Protein AF-A0A7J2LT70-F1 (afdb_monomer_lite)

Structure (mmCIF, N/CA/C/O backbone):
data_AF-A0A7J2LT70-F1
#
_entry.id   AF-A0A7J2LT70-F1
#
loop_
_atom_site.group_PDB
_atom_site.id
_atom_site.type_symbol
_atom_site.label_atom_id
_atom_site.label_alt_id
_atom_site.label_comp_id
_atom_site.label_asym_id
_atom_site.label_entity_id
_atom_site.label_seq_id
_atom_site.pdbx_PDB_ins_code
_atom_site.Cartn_x
_atom_site.Cartn_y
_atom_site.Cartn_z
_atom_site.occupancy
_atom_site.B_iso_or_equiv
_atom_site.auth_seq_id
_atom_site.auth_comp_id
_atom_site.auth_asym_id
_atom_site.auth_atom_id
_atom_site.pdbx_PDB_model_num
ATOM 1 N N . MET A 1 1 ? -30.913 14.444 40.141 1.00 38.41 1 MET A N 1
ATOM 2 C CA . MET A 1 1 ? -29.720 13.752 39.609 1.00 38.41 1 MET A CA 1
ATOM 3 C C . MET A 1 1 ? -29.984 13.434 38.137 1.00 38.41 1 MET A C 1
ATOM 5 O O . MET A 1 1 ? -30.656 12.459 37.848 1.00 38.41 1 MET A O 1
ATOM 9 N N . LEU A 1 2 ? -29.578 14.314 37.214 1.00 46.41 2 LEU A N 1
ATOM 10 C CA . LEU A 1 2 ? -29.688 14.097 35.763 1.00 46.41 2 LEU A CA 1
ATOM 11 C C . LEU A 1 2 ? -28.288 13.738 35.255 1.00 46.41 2 LEU A C 1
ATOM 13 O O . LEU A 1 2 ? -27.401 14.589 35.247 1.00 46.41 2 LEU A O 1
ATOM 17 N N . LEU A 1 3 ? -28.069 12.472 34.898 1.00 55.00 3 LEU A N 1
ATOM 18 C CA . LEU A 1 3 ? -26.827 12.018 34.272 1.00 55.00 3 LEU A CA 1
ATOM 19 C C . LEU A 1 3 ? -26.717 12.664 32.886 1.00 55.00 3 LEU A C 1
ATOM 21 O O . LEU A 1 3 ? -27.426 12.296 31.951 1.00 55.00 3 LEU A O 1
ATOM 25 N N . GLY A 1 4 ? -25.847 13.667 32.772 1.00 54.44 4 GLY A N 1
ATOM 26 C CA . GLY A 1 4 ? -25.537 14.335 31.516 1.00 54.44 4 GLY A CA 1
ATOM 27 C C . GLY A 1 4 ? -24.913 13.358 30.525 1.00 54.44 4 GLY A C 1
ATOM 28 O O . GLY A 1 4 ? -23.734 13.023 30.629 1.00 54.44 4 GLY A O 1
ATOM 29 N N . LEU A 1 5 ? -25.698 12.923 29.539 1.00 62.25 5 LEU A N 1
ATOM 30 C CA . LEU A 1 5 ? -25.203 12.233 28.352 1.00 62.25 5 LEU A CA 1
ATOM 31 C C . LEU A 1 5 ? -24.259 13.186 27.608 1.00 62.25 5 LEU A C 1
ATOM 33 O O . LEU A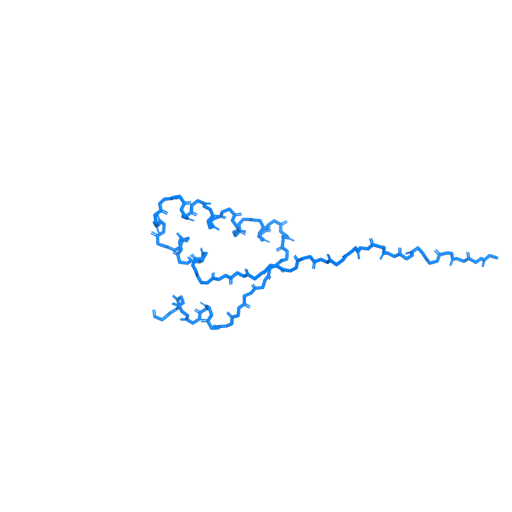 1 5 ? -24.686 14.082 26.876 1.00 62.25 5 LEU A O 1
ATOM 37 N N . LYS A 1 6 ? -22.953 13.018 27.828 1.00 62.47 6 LYS A N 1
ATOM 38 C CA . LYS A 1 6 ? -21.890 13.735 27.121 1.00 62.47 6 LYS A CA 1
ATOM 39 C C . LYS A 1 6 ? -21.973 13.347 25.641 1.00 62.47 6 LYS A C 1
ATOM 41 O O . LYS A 1 6 ? -21.414 12.334 25.231 1.00 62.47 6 LYS A O 1
ATOM 46 N N . ARG A 1 7 ? -22.716 14.124 24.841 1.00 59.94 7 ARG A N 1
ATOM 47 C CA . ARG A 1 7 ? -22.790 13.974 23.378 1.00 59.94 7 ARG A CA 1
ATOM 48 C C . ARG A 1 7 ? -21.364 13.904 22.824 1.00 59.94 7 ARG A C 1
ATOM 50 O O . ARG A 1 7 ? -20.622 14.884 22.891 1.00 59.94 7 ARG A O 1
ATOM 57 N N . ASN A 1 8 ? -20.986 12.739 22.305 1.00 59.59 8 ASN A N 1
ATOM 58 C CA . ASN A 1 8 ? -19.701 12.506 21.661 1.00 59.59 8 ASN A CA 1
ATOM 59 C C . ASN A 1 8 ? -19.653 13.316 20.356 1.00 59.59 8 ASN A C 1
ATOM 61 O O . ASN A 1 8 ? -20.217 12.907 19.346 1.00 59.59 8 ASN A O 1
ATOM 65 N N . ARG A 1 9 ? -19.034 14.502 20.385 1.00 64.00 9 ARG A N 1
ATOM 66 C CA . ARG A 1 9 ? -18.852 15.367 19.208 1.00 64.00 9 ARG A CA 1
ATOM 67 C C . ARG A 1 9 ? -17.641 14.920 18.381 1.00 64.00 9 ARG A C 1
ATOM 69 O O . ARG A 1 9 ? -16.689 15.681 18.232 1.00 64.00 9 ARG A O 1
ATOM 76 N N . ARG A 1 10 ? -17.634 13.694 17.854 1.00 67.06 10 ARG A N 1
ATOM 77 C CA . ARG A 1 10 ? -16.701 13.369 16.762 1.00 67.06 10 ARG A CA 1
ATOM 78 C C . ARG A 1 10 ? -17.331 13.897 15.477 1.00 67.06 10 ARG A C 1
ATOM 80 O O . ARG A 1 10 ? -18.412 13.452 15.107 1.00 67.06 10 ARG A O 1
ATOM 87 N N . GLY A 1 11 ? -16.706 14.911 14.875 1.00 70.50 11 GLY A N 1
ATOM 88 C CA . GLY A 1 11 ? -17.099 15.418 13.559 1.00 70.50 11 GLY A CA 1
ATOM 89 C C . GLY A 1 11 ? -17.057 14.312 12.495 1.00 70.50 11 GLY A C 1
ATOM 90 O O . GLY A 1 11 ? -16.576 13.211 12.783 1.00 70.50 11 GLY A O 1
ATOM 91 N N . PRO A 1 12 ? -17.562 14.573 11.279 1.00 72.31 12 PRO A N 1
ATOM 92 C CA . PRO A 1 12 ? -17.537 13.583 10.209 1.00 72.31 12 PRO A CA 1
ATOM 93 C C . PRO A 1 12 ? -16.101 13.093 9.984 1.00 72.31 12 PRO A C 1
ATOM 95 O O . PRO A 1 12 ? -15.190 13.895 9.773 1.00 72.31 12 PRO A O 1
ATOM 98 N N . LYS A 1 13 ? -15.889 11.774 10.068 1.00 73.19 13 LYS A N 1
ATOM 99 C CA . LYS A 1 13 ? -14.623 11.165 9.652 1.00 73.19 13 LYS A CA 1
ATOM 100 C C . LYS A 1 13 ? -14.530 11.281 8.132 1.00 73.19 13 LYS A C 1
ATOM 102 O O . LYS A 1 13 ? -15.448 10.871 7.427 1.00 73.19 13 LYS A O 1
ATOM 107 N N . ILE A 1 14 ? -13.444 11.867 7.634 1.00 82.12 14 ILE A N 1
ATOM 108 C CA . ILE A 1 14 ? -13.178 11.945 6.196 1.00 82.12 14 ILE A CA 1
ATOM 109 C C . ILE A 1 14 ? -12.697 10.565 5.751 1.00 82.12 14 ILE A C 1
ATOM 111 O O . ILE A 1 14 ? -11.557 10.195 6.023 1.00 82.12 14 ILE A O 1
ATOM 115 N N . LEU A 1 15 ? -13.575 9.814 5.089 1.00 89.00 15 LEU A N 1
ATOM 116 C CA . LEU A 1 15 ? -13.232 8.544 4.458 1.00 89.00 15 LEU A CA 1
ATOM 117 C C . LEU A 1 15 ? -12.484 8.819 3.150 1.00 89.00 15 LEU A C 1
ATOM 119 O O . LEU A 1 15 ? -12.968 9.580 2.310 1.00 89.00 15 LEU A O 1
ATOM 123 N N . ARG A 1 16 ? -11.309 8.211 2.969 1.00 91.12 16 ARG A N 1
ATOM 124 C CA . ARG A 1 16 ? -10.522 8.352 1.735 1.00 91.12 16 ARG A CA 1
ATOM 125 C C . ARG A 1 16 ? -10.725 7.165 0.807 1.00 91.12 16 ARG A C 1
ATOM 127 O O . ARG A 1 16 ? -10.697 6.024 1.251 1.00 91.12 16 ARG A O 1
ATOM 134 N N . PHE A 1 17 ? -10.902 7.441 -0.480 1.00 95.06 17 PHE A N 1
ATOM 135 C CA . PHE A 1 17 ? -10.927 6.413 -1.514 1.00 95.06 17 PHE A CA 1
ATOM 136 C C . PHE A 1 17 ? -9.509 6.161 -2.047 1.00 95.06 17 PHE A C 1
ATOM 138 O O . PHE A 1 17 ? -8.779 7.121 -2.302 1.00 95.06 17 PHE A O 1
ATOM 145 N N . ILE A 1 18 ? -9.129 4.892 -2.204 1.00 96.00 18 ILE A N 1
ATOM 146 C CA . ILE A 1 18 ? -7.825 4.458 -2.722 1.00 96.00 18 ILE A CA 1
ATOM 147 C C . ILE A 1 18 ? -8.002 3.861 -4.119 1.00 96.00 18 ILE A C 1
ATOM 149 O O . ILE A 1 18 ? -8.749 2.899 -4.301 1.00 96.00 18 ILE A O 1
ATOM 153 N N . ASP A 1 19 ? -7.283 4.436 -5.077 1.00 95.56 19 ASP A N 1
ATOM 154 C CA . ASP A 1 19 ? -7.268 4.060 -6.491 1.00 95.56 19 ASP A CA 1
ATOM 155 C C . ASP A 1 19 ? -6.231 2.960 -6.796 1.00 95.56 19 ASP A C 1
ATOM 157 O O . ASP A 1 19 ? -5.301 2.742 -6.010 1.00 95.56 19 ASP A O 1
ATOM 161 N N . SER A 1 20 ? -6.355 2.291 -7.948 1.00 95.06 20 SER A N 1
ATOM 162 C CA . SER A 1 20 ? -5.443 1.220 -8.378 1.00 95.06 20 SER A CA 1
ATOM 163 C C . SER A 1 20 ? -3.995 1.685 -8.486 1.00 95.06 20 SER A C 1
ATOM 165 O O . SER A 1 20 ? -3.089 0.943 -8.098 1.00 95.06 20 SER A O 1
ATOM 167 N N . ASN A 1 21 ? -3.763 2.936 -8.889 1.00 95.06 21 ASN A N 1
ATOM 168 C CA . ASN A 1 21 ? -2.417 3.489 -9.040 1.00 95.06 21 ASN A CA 1
ATOM 169 C C . ASN A 1 21 ? -1.573 3.410 -7.757 1.00 95.06 21 ASN A C 1
ATOM 171 O O . ASN A 1 21 ? -0.380 3.122 -7.823 1.00 95.06 21 ASN A O 1
ATOM 175 N N . VAL A 1 22 ? -2.177 3.588 -6.575 1.00 96.69 22 VAL A N 1
ATOM 176 C CA . VAL A 1 22 ? -1.454 3.471 -5.293 1.00 96.69 22 VAL A CA 1
ATOM 177 C C . VAL A 1 22 ? -0.879 2.063 -5.129 1.00 96.69 22 VAL A C 1
ATOM 179 O O . VAL A 1 22 ? 0.275 1.893 -4.738 1.00 96.69 22 VAL A O 1
ATOM 182 N N . PHE A 1 23 ? -1.652 1.039 -5.471 1.00 95.56 23 PHE A N 1
ATOM 183 C CA . PHE A 1 23 ? -1.183 -0.340 -5.403 1.00 95.56 23 PHE A CA 1
ATOM 184 C C . PHE A 1 23 ? -0.172 -0.640 -6.511 1.00 95.56 23 PHE A C 1
ATOM 186 O O . PHE A 1 23 ? 0.875 -1.223 -6.230 1.00 95.56 23 PHE A O 1
ATOM 193 N N . ILE A 1 24 ? -0.436 -0.188 -7.741 1.00 95.44 24 ILE A N 1
ATOM 194 C CA . ILE A 1 24 ? 0.460 -0.377 -8.890 1.00 95.44 24 ILE A CA 1
ATOM 195 C C . ILE A 1 24 ? 1.848 0.182 -8.576 1.00 95.44 24 ILE A C 1
ATOM 197 O O . ILE A 1 24 ? 2.828 -0.550 -8.686 1.00 95.44 24 ILE A O 1
ATOM 201 N N . TYR A 1 25 ? 1.956 1.425 -8.100 1.00 97.38 25 TYR A N 1
ATOM 202 C CA . TYR A 1 25 ? 3.252 2.039 -7.793 1.00 97.38 25 TYR A CA 1
ATOM 203 C C . TYR A 1 25 ? 4.019 1.319 -6.679 1.00 97.38 25 TYR A C 1
ATOM 205 O O . TYR A 1 25 ? 5.250 1.251 -6.721 1.00 97.38 25 TYR A O 1
ATOM 213 N N . VAL A 1 26 ? 3.317 0.729 -5.708 1.00 97.00 26 VAL A N 1
ATOM 214 C CA . VAL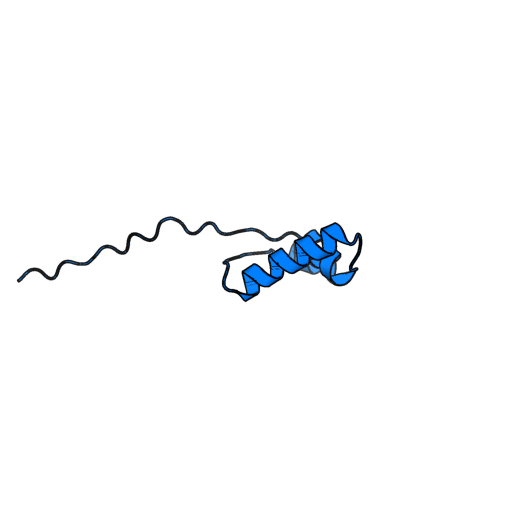 A 1 26 ? 3.934 -0.103 -4.661 1.00 97.00 26 VAL A CA 1
ATOM 215 C C . VAL A 1 26 ? 4.446 -1.426 -5.228 1.00 97.00 26 VAL A C 1
ATOM 217 O O . VAL A 1 26 ? 5.553 -1.847 -4.882 1.00 97.00 26 VAL A O 1
ATOM 220 N N . LEU A 1 27 ? 3.675 -2.059 -6.114 1.00 95.50 27 LEU A N 1
ATOM 221 C CA . LEU A 1 27 ? 4.020 -3.337 -6.736 1.00 95.50 27 LEU A CA 1
ATOM 222 C C . LEU A 1 27 ? 5.192 -3.204 -7.713 1.00 95.50 27 LEU A C 1
ATOM 224 O O . LEU A 1 27 ? 6.152 -3.972 -7.630 1.00 95.50 27 LEU A O 1
ATOM 228 N N . VAL A 1 28 ? 5.147 -2.211 -8.603 1.00 96.12 28 VAL A N 1
ATOM 229 C CA . VAL A 1 28 ? 6.159 -2.023 -9.657 1.00 96.12 28 VAL A CA 1
ATOM 230 C C . VAL A 1 28 ? 7.387 -1.242 -9.177 1.00 96.12 28 VAL A C 1
ATOM 232 O O . VAL A 1 28 ? 8.429 -1.280 -9.830 1.00 96.12 28 VAL A O 1
ATOM 235 N N . LYS A 1 29 ? 7.290 -0.546 -8.033 1.00 97.44 29 LYS A N 1
ATOM 236 C CA . LYS A 1 29 ? 8.368 0.251 -7.411 1.00 97.44 29 LYS A CA 1
ATOM 237 C C . LYS A 1 29 ? 8.965 1.315 -8.344 1.00 97.44 29 LYS A C 1
ATOM 239 O O . LYS A 1 29 ? 10.150 1.642 -8.245 1.00 97.44 29 LYS A O 1
ATOM 244 N N . SER A 1 30 ? 8.152 1.838 -9.261 1.00 94.56 30 SER A N 1
ATOM 245 C CA . SER A 1 30 ? 8.564 2.776 -10.303 1.00 94.56 30 SER A CA 1
ATOM 246 C C . SER A 1 30 ? 7.379 3.627 -10.794 1.00 94.56 30 SER A C 1
ATOM 248 O O . SER A 1 30 ? 6.274 3.096 -10.892 1.00 94.56 30 SER A O 1
ATOM 250 N N . PRO A 1 31 ? 7.590 4.909 -11.142 1.00 96.69 31 PRO A N 1
ATOM 251 C CA . PRO A 1 31 ? 8.806 5.679 -10.882 1.00 96.69 31 PRO A CA 1
ATOM 252 C C . PRO A 1 31 ? 9.029 5.863 -9.370 1.00 96.69 31 PRO A C 1
ATOM 254 O O . PRO A 1 31 ? 8.128 5.670 -8.553 1.00 96.69 31 PRO A O 1
ATOM 257 N N . LYS A 1 32 ? 10.272 6.168 -8.975 1.00 97.56 32 LYS A N 1
ATOM 258 C CA . LYS A 1 32 ? 10.698 6.127 -7.564 1.00 97.56 32 LYS A CA 1
ATOM 259 C C . LYS A 1 32 ? 9.865 7.040 -6.659 1.00 97.56 32 LYS A C 1
ATOM 261 O O . LYS A 1 32 ? 9.551 6.644 -5.538 1.00 97.56 32 LYS A O 1
ATOM 266 N N . ASP A 1 33 ? 9.522 8.232 -7.135 1.00 98.12 33 ASP A N 1
ATOM 267 C CA . ASP A 1 33 ? 8.801 9.222 -6.333 1.00 98.12 33 ASP A CA 1
ATOM 268 C C . ASP A 1 33 ? 7.355 8.783 -6.077 1.00 98.12 33 ASP A C 1
ATOM 270 O O . ASP A 1 33 ? 6.913 8.781 -4.926 1.00 98.12 33 ASP A O 1
ATOM 274 N N . ASP A 1 34 ? 6.667 8.285 -7.107 1.00 98.06 34 ASP A N 1
ATOM 275 C CA . ASP A 1 34 ? 5.306 7.754 -6.980 1.00 98.06 34 ASP A CA 1
ATOM 276 C C . ASP A 1 34 ? 5.264 6.516 -6.081 1.00 98.06 34 ASP A C 1
ATOM 278 O O . ASP A 1 34 ? 4.387 6.396 -5.226 1.00 98.06 34 ASP A O 1
ATOM 282 N N . TYR A 1 35 ? 6.267 5.637 -6.178 1.00 98.31 35 TYR A N 1
ATOM 283 C CA . TYR A 1 35 ? 6.432 4.517 -5.250 1.00 98.31 35 TYR A CA 1
ATOM 284 C C . TYR A 1 35 ? 6.543 4.981 -3.789 1.00 98.31 35 TYR A C 1
ATOM 286 O O . TYR A 1 35 ? 5.874 4.433 -2.909 1.00 98.31 35 TYR A O 1
ATOM 294 N N . ILE A 1 36 ? 7.370 5.994 -3.505 1.00 98.50 36 ILE A N 1
ATOM 295 C CA . ILE A 1 36 ? 7.555 6.512 -2.140 1.00 98.50 36 ILE A CA 1
ATOM 296 C C . ILE A 1 36 ? 6.250 7.121 -1.615 1.00 98.50 36 ILE A C 1
ATOM 298 O O . ILE A 1 36 ? 5.882 6.885 -0.458 1.00 98.50 36 ILE A O 1
ATOM 302 N N . ILE A 1 37 ? 5.539 7.875 -2.456 1.00 98.25 37 ILE A N 1
ATOM 303 C CA . ILE A 1 37 ? 4.250 8.480 -2.107 1.00 98.25 37 ILE A CA 1
ATOM 304 C C . ILE A 1 37 ? 3.219 7.390 -1.813 1.00 98.25 37 ILE A C 1
ATOM 306 O O . ILE A 1 37 ? 2.600 7.401 -0.747 1.00 98.25 37 ILE A O 1
ATOM 310 N N . ALA A 1 38 ? 3.069 6.421 -2.713 1.00 98.12 38 ALA A N 1
ATOM 311 C CA . ALA A 1 38 ? 2.108 5.339 -2.579 1.00 98.12 38 ALA A CA 1
ATOM 312 C C . ALA A 1 38 ? 2.382 4.472 -1.341 1.00 98.12 38 ALA A C 1
ATOM 314 O O . ALA A 1 38 ? 1.468 4.187 -0.565 1.00 98.12 38 ALA A O 1
ATOM 315 N N . LYS A 1 39 ? 3.655 4.157 -1.070 1.00 98.25 39 LYS A N 1
ATOM 316 C CA . LYS A 1 39 ? 4.064 3.462 0.157 1.00 98.25 39 LYS A CA 1
ATOM 317 C C . LYS A 1 39 ? 3.660 4.238 1.413 1.00 98.25 39 LYS A C 1
ATOM 319 O O . LYS A 1 39 ? 3.165 3.643 2.366 1.00 98.25 39 LYS A O 1
ATOM 324 N N . ARG A 1 40 ? 3.831 5.564 1.419 1.00 98.19 40 ARG A N 1
ATOM 325 C CA . ARG A 1 40 ? 3.448 6.414 2.557 1.00 98.19 40 ARG A CA 1
ATOM 326 C C . ARG A 1 40 ? 1.932 6.499 2.750 1.00 98.19 40 ARG A C 1
ATOM 328 O O . ARG A 1 40 ? 1.480 6.632 3.884 1.00 98.19 40 ARG A O 1
ATOM 335 N N . ILE A 1 41 ? 1.151 6.433 1.672 1.00 97.44 41 ILE A N 1
ATOM 336 C CA . ILE A 1 41 ? -0.315 6.348 1.752 1.00 97.44 41 ILE A CA 1
ATOM 337 C C . ILE A 1 41 ? -0.721 5.040 2.435 1.00 97.44 41 ILE A C 1
ATOM 339 O O . ILE A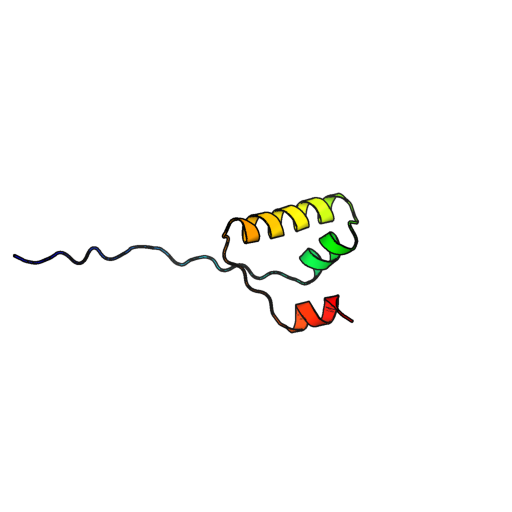 1 41 ? -1.465 5.089 3.410 1.00 97.44 41 ILE A O 1
ATOM 343 N N . LEU A 1 42 ? -0.192 3.897 1.984 1.00 96.88 42 LEU A N 1
ATOM 344 C CA . LEU A 1 42 ? -0.514 2.598 2.587 1.00 96.88 42 LEU A CA 1
ATOM 345 C C . LEU A 1 42 ? -0.075 2.515 4.054 1.00 96.88 42 LEU A C 1
ATOM 347 O O . LEU A 1 42 ? -0.848 2.049 4.884 1.00 96.88 42 LEU A O 1
ATOM 351 N N . GLN A 1 43 ? 1.094 3.061 4.399 1.00 98.06 43 GLN A N 1
ATOM 352 C CA . GLN A 1 43 ? 1.561 3.102 5.787 1.00 98.06 43 GLN A CA 1
ATOM 353 C C . GLN A 1 43 ? 0.589 3.857 6.711 1.00 98.06 43 GLN A C 1
ATOM 355 O O . GLN A 1 43 ? 0.312 3.407 7.816 1.00 98.06 43 GLN A O 1
ATOM 360 N N . ARG A 1 44 ? 0.012 4.981 6.266 1.00 96.62 44 ARG A N 1
ATOM 361 C CA . ARG A 1 44 ? -0.981 5.719 7.071 1.00 96.62 44 ARG A CA 1
ATOM 362 C C . ARG A 1 44 ? -2.246 4.899 7.322 1.00 96.62 44 ARG A C 1
ATOM 364 O O . ARG A 1 44 ? -2.845 5.012 8.388 1.00 96.62 44 ARG A O 1
ATOM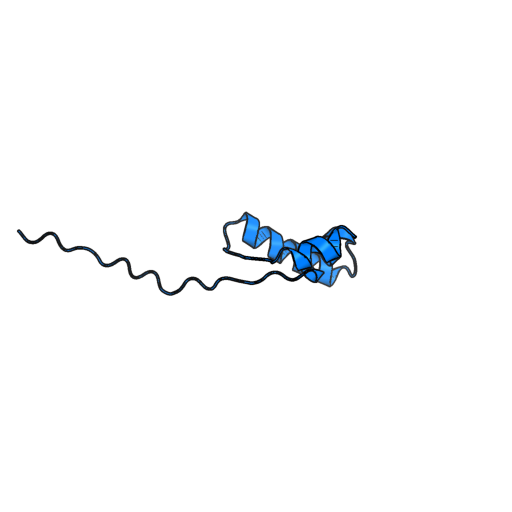 371 N N . ILE A 1 45 ? -2.651 4.086 6.347 1.00 95.50 45 ILE A N 1
ATOM 372 C CA . ILE A 1 45 ? -3.797 3.176 6.472 1.00 95.50 45 ILE A CA 1
ATOM 373 C C . ILE A 1 45 ? -3.475 2.072 7.484 1.00 95.50 45 ILE A C 1
ATOM 375 O O . ILE A 1 45 ? -4.283 1.816 8.375 1.00 95.50 45 ILE A O 1
ATOM 379 N N . GLU A 1 46 ? -2.277 1.483 7.415 1.00 95.69 46 GLU A N 1
ATOM 380 C CA . GLU A 1 46 ? -1.782 0.528 8.421 1.00 95.69 46 GLU A CA 1
ATOM 381 C C . GLU A 1 46 ? -1.731 1.145 9.832 1.00 95.69 46 GLU A C 1
ATOM 383 O O . GLU A 1 46 ? -2.041 0.475 10.816 1.00 95.69 46 GLU A O 1
ATOM 388 N N . GLU A 1 47 ? -1.415 2.439 9.937 1.00 97.12 47 GLU A N 1
ATOM 389 C CA . GLU A 1 47 ? -1.407 3.219 11.186 1.00 97.12 47 GLU A CA 1
ATOM 390 C C . GLU A 1 47 ? -2.817 3.605 11.694 1.00 97.12 47 GLU A C 1
ATOM 392 O O . GLU A 1 47 ? -2.947 4.218 12.757 1.00 97.12 47 GLU A O 1
ATOM 397 N N . GLY A 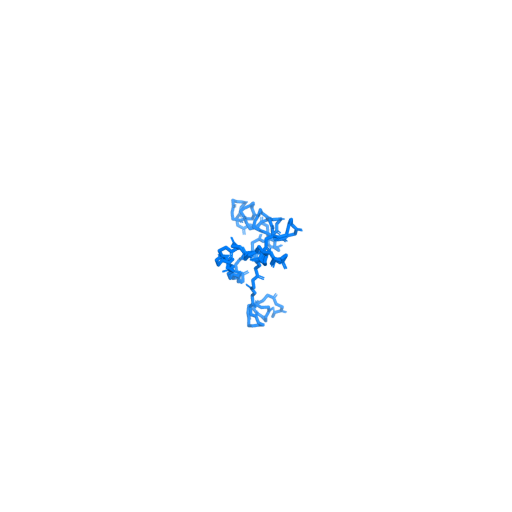1 48 ? -3.886 3.219 10.987 1.00 93.25 48 GLY A N 1
ATOM 398 C CA . GLY A 1 48 ? -5.275 3.358 11.442 1.00 93.25 48 GLY A CA 1
ATOM 399 C C . GLY A 1 48 ? -6.085 4.449 10.743 1.00 93.25 48 GLY A C 1
ATOM 400 O O . GLY A 1 48 ? -7.179 4.798 11.200 1.00 93.25 48 GLY A O 1
ATOM 401 N N . GLU A 1 49 ? -5.578 5.004 9.645 1.00 93.88 49 GLU A N 1
ATOM 402 C CA . GLU A 1 49 ? -6.356 5.887 8.785 1.00 93.88 49 GLU A CA 1
ATOM 403 C C . GLU A 1 49 ? -7.461 5.116 8.046 1.00 93.88 49 GLU A C 1
ATOM 405 O O . GLU A 1 49 ? -7.193 4.173 7.307 1.00 93.88 49 GLU A O 1
ATOM 410 N N . GLU A 1 50 ? -8.717 5.540 8.214 1.00 94.31 50 GLU A N 1
ATOM 411 C CA . GLU A 1 50 ? -9.845 4.925 7.510 1.00 94.31 50 GLU A CA 1
ATOM 412 C C . GLU A 1 50 ? -9.797 5.231 6.010 1.00 94.31 50 GLU A C 1
ATOM 414 O O . GLU A 1 50 ? -9.843 6.389 5.577 1.00 94.31 50 GLU A O 1
ATOM 419 N N . ALA A 1 51 ? -9.767 4.165 5.218 1.00 94.88 51 ALA A N 1
ATOM 420 C CA . ALA A 1 51 ? -9.775 4.221 3.770 1.00 94.88 51 ALA A CA 1
ATOM 421 C C . ALA A 1 51 ? -10.662 3.113 3.188 1.00 94.88 51 ALA A C 1
ATOM 423 O O . ALA A 1 51 ? -10.908 2.088 3.823 1.00 94.88 51 ALA A O 1
ATOM 424 N N . VAL A 1 52 ? -11.147 3.328 1.969 1.00 95.19 52 VAL A N 1
ATOM 425 C CA . VAL A 1 52 ? -11.962 2.380 1.209 1.00 95.19 52 VAL A CA 1
ATOM 426 C C . VAL A 1 52 ? -11.413 2.260 -0.208 1.00 95.19 52 VAL A C 1
ATOM 428 O O . VAL A 1 52 ? -10.888 3.2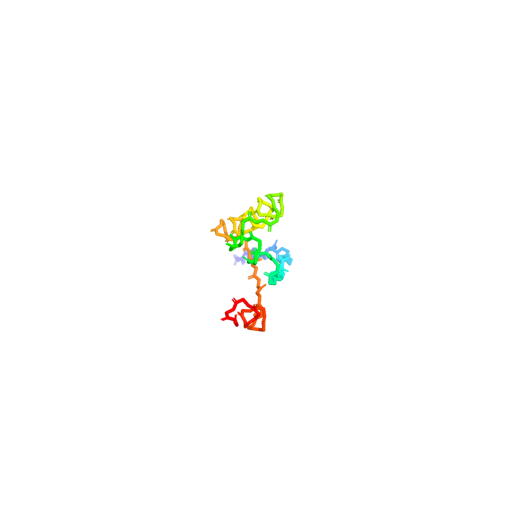15 -0.769 1.00 95.19 52 VAL A O 1
ATOM 431 N N . THR A 1 53 ? -11.558 1.089 -0.806 1.00 95.12 53 THR A N 1
ATOM 432 C CA . THR A 1 53 ? -11.400 0.892 -2.248 1.00 95.12 53 THR A CA 1
ATOM 433 C C . THR A 1 53 ? -12.580 0.065 -2.753 1.00 95.12 53 THR A C 1
ATOM 435 O O . THR A 1 53 ? -13.413 -0.376 -1.956 1.00 95.12 53 THR A O 1
ATOM 438 N N . ASN A 1 54 ? -12.696 -0.120 -4.063 1.00 92.88 54 ASN A N 1
ATOM 439 C CA . ASN A 1 54 ? -13.734 -0.964 -4.645 1.00 92.88 54 ASN A CA 1
ATOM 440 C C . ASN A 1 54 ? -13.128 -2.253 -5.222 1.00 92.88 54 ASN A C 1
ATOM 442 O O . ASN A 1 54 ? -11.923 -2.377 -5.425 1.00 92.88 54 ASN A O 1
ATOM 446 N N . THR A 1 55 ? -13.979 -3.240 -5.483 1.00 93.06 55 THR A N 1
ATOM 447 C CA . THR A 1 55 ? -13.549 -4.519 -6.055 1.00 93.06 55 THR A CA 1
ATOM 448 C C . THR A 1 55 ? -13.014 -4.385 -7.480 1.00 93.06 55 THR A C 1
ATOM 450 O O . THR A 1 55 ? -12.157 -5.176 -7.853 1.00 93.06 55 THR A O 1
ATOM 453 N N . ALA A 1 56 ? -13.457 -3.391 -8.260 1.00 90.38 56 ALA A N 1
ATOM 454 C CA . ALA A 1 56 ? -12.966 -3.152 -9.621 1.00 90.38 56 ALA A CA 1
ATOM 455 C C . ALA A 1 56 ? -11.482 -2.745 -9.640 1.00 90.38 56 ALA A C 1
ATOM 457 O O . ALA A 1 56 ? -10.708 -3.322 -10.394 1.00 90.38 56 ALA A O 1
ATOM 458 N N . VAL A 1 57 ? -11.066 -1.861 -8.728 1.00 88.69 57 VAL A N 1
ATOM 459 C CA . VAL A 1 57 ? -9.661 -1.490 -8.495 1.00 88.69 57 VAL A CA 1
ATOM 460 C C . VAL A 1 57 ? -8.813 -2.725 -8.182 1.00 88.69 57 VAL A C 1
ATOM 462 O O . VAL A 1 57 ? -7.697 -2.850 -8.673 1.00 88.69 57 VAL A O 1
ATOM 465 N N . ILE A 1 58 ? -9.344 -3.676 -7.407 1.00 87.38 58 ILE A N 1
ATOM 466 C CA . ILE A 1 58 ? -8.642 -4.938 -7.133 1.00 87.38 58 ILE A CA 1
ATOM 467 C C . ILE A 1 58 ? -8.530 -5.806 -8.392 1.00 87.38 58 ILE A C 1
ATOM 469 O O . ILE A 1 58 ? -7.483 -6.409 -8.614 1.00 87.38 58 ILE A O 1
ATOM 473 N N . GLN A 1 59 ? -9.571 -5.864 -9.229 1.00 88.56 59 GLN A N 1
ATOM 474 C CA . GLN A 1 59 ? -9.511 -6.605 -10.495 1.00 88.56 59 GLN A CA 1
ATOM 475 C C . GLN A 1 59 ? -8.458 -6.034 -11.450 1.00 88.56 59 GLN A C 1
ATOM 477 O O . GLN A 1 59 ? -7.761 -6.811 -12.091 1.00 88.56 59 GLN A O 1
ATOM 482 N N . GLU A 1 60 ? -8.283 -4.711 -11.501 1.00 85.19 60 GLU A N 1
ATOM 483 C CA . GLU A 1 60 ? -7.240 -4.076 -12.323 1.00 85.19 60 GLU A CA 1
ATOM 484 C C . GLU A 1 60 ? -5.820 -4.519 -11.942 1.00 85.19 60 GLU A C 1
ATOM 486 O O . GLU A 1 60 ? -4.937 -4.552 -12.793 1.00 85.19 60 GLU A O 1
ATOM 491 N N . ILE A 1 61 ? -5.596 -4.870 -10.674 1.00 85.25 61 ILE A N 1
ATOM 492 C CA . ILE A 1 61 ? -4.277 -5.253 -10.153 1.00 85.25 61 ILE A CA 1
ATOM 493 C C . ILE A 1 61 ? -3.983 -6.745 -10.366 1.00 85.25 61 ILE A C 1
ATOM 495 O O . ILE A 1 61 ? -2.824 -7.124 -10.513 1.00 85.25 61 ILE A O 1
ATOM 499 N N . VAL A 1 62 ? -5.010 -7.599 -10.317 1.00 81.69 62 VAL A N 1
ATOM 500 C CA . VAL A 1 62 ? -4.866 -9.070 -10.359 1.00 81.69 62 VAL A CA 1
ATOM 501 C C . VAL A 1 62 ? -4.852 -9.628 -11.790 1.00 81.69 62 VAL A C 1
ATOM 503 O O . VAL A 1 62 ? -4.486 -10.788 -11.975 1.00 81.69 62 VAL A O 1
ATOM 506 N N . ASN A 1 63 ? -5.269 -8.832 -12.776 1.00 63.00 63 ASN A N 1
ATOM 507 C CA . ASN A 1 63 ? -5.447 -9.264 -14.164 1.00 63.00 63 ASN A CA 1
ATOM 508 C C . ASN A 1 63 ? -4.148 -9.655 -14.886 1.00 63.00 63 ASN A C 1
ATOM 510 O O . ASN A 1 63 ? -3.096 -9.027 -14.629 1.00 63.00 63 ASN A O 1
#

Secondary structure (DSSP, 8-state):
----------PPP-PEE--HHHHHHHHH--SHHHHHHHHHHHHHHHTT--EE--HHHHHHHH-

Radius of gyration: 17.82 Å; chains: 1; bounding box: 40×25×54 Å

Sequence (63 aa):
MLLGLKRNRRGPKILRFIDSNVFIYVLVKSPKDDYIIAKRILQRIEEGEEAVTNTAVIQEIVN

Foldseek 3Di:
DDPDPPPPPPDDQDEAEDALQLVVCCVVCPPVVSNVVSVVVVVVVVVPRHYDYDVVSVVVVVD

pLDDT: mean 86.83, std 15.16, range [38.41, 98.5]